Protein AF-A0A1F9BX35-F1 (afdb_monomer_lite)

Sequence (88 aa):
MTMYRCIKCEKTWESGDSDADATPSGSLCKPCLKECLIPLYRKRQAEEGNFDCYAKATDYCDQLRCKYRELCLTGPSSFIPLRQNGFI

Secondary structure (DSSP, 8-state):
--EEE-TTT--EEE--SS-S---SSTT--HHHHHHHHHHHHHHHHHHTT--S-TTT-SS----TT-TTHHHHHS-TT-----------

Foldseek 3Di:
DDKAAAPPPRDIDDDDPDDDQPPPDRHHDLVRVQVVCLVVLLVVCVVVVHHSCRVPADLDDPPPPRPCGVNNNPHSPDPDPPPPPDDD

Radius of gyration: 14.73 Å; chains: 1; bounding box: 32×29×41 Å

pLDDT: mean 75.25, std 17.7, range [30.59, 94.38]

Structure (mmCIF, N/CA/C/O backbone):
data_AF-A0A1F9BX35-F1
#
_entry.id   AF-A0A1F9BX35-F1
#
loop_
_atom_site.group_PDB
_atom_site.id
_atom_site.type_symbol
_atom_site.label_atom_id
_atom_site.label_alt_id
_atom_site.label_comp_id
_atom_site.label_asym_id
_atom_site.label_entity_id
_atom_site.label_seq_id
_atom_site.pdbx_PDB_ins_code
_atom_site.Cartn_x
_atom_site.Cartn_y
_atom_site.Cartn_z
_atom_site.occupancy
_atom_site.B_iso_or_equiv
_atom_site.auth_seq_id
_atom_site.auth_comp_id
_atom_site.auth_asym_id
_atom_site.auth_atom_id
_atom_site.pdbx_PDB_model_num
ATOM 1 N N . MET A 1 1 ? 15.674 7.230 -25.684 1.00 63.75 1 MET A N 1
ATOM 2 C CA . MET A 1 1 ? 14.859 6.331 -24.845 1.00 63.75 1 MET A CA 1
ATOM 3 C C . MET A 1 1 ? 15.407 6.381 -23.431 1.00 63.75 1 MET A C 1
ATOM 5 O O . MET A 1 1 ? 16.602 6.164 -23.267 1.00 63.75 1 MET A O 1
ATOM 9 N N . THR A 1 2 ? 14.587 6.743 -22.445 1.00 73.06 2 THR A N 1
ATOM 10 C CA . THR A 1 2 ? 15.023 6.819 -21.043 1.00 73.06 2 THR A CA 1
ATOM 11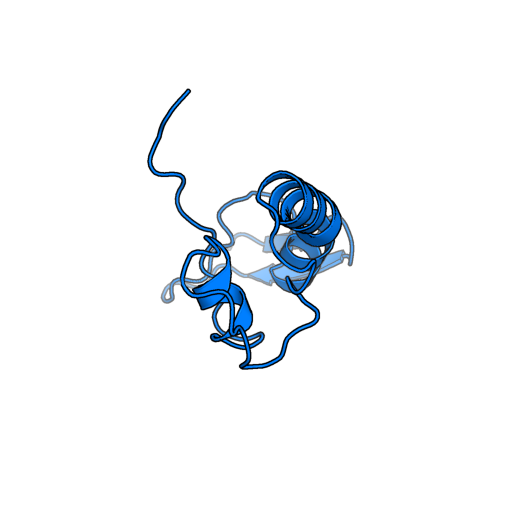 C C . THR A 1 2 ? 14.715 5.497 -20.358 1.00 73.06 2 THR A C 1
ATOM 13 O O . THR A 1 2 ? 13.582 5.017 -20.395 1.00 73.06 2 THR A O 1
ATOM 16 N N . MET A 1 3 ? 15.741 4.905 -19.753 1.00 77.81 3 MET A N 1
ATOM 17 C CA . MET A 1 3 ? 15.635 3.669 -18.992 1.00 77.81 3 MET A CA 1
ATOM 18 C C . MET A 1 3 ? 15.654 4.004 -17.506 1.00 77.81 3 MET A C 1
ATOM 20 O O . MET A 1 3 ? 16.529 4.725 -17.029 1.00 77.81 3 MET A O 1
ATOM 24 N N . TYR A 1 4 ? 14.690 3.469 -16.774 1.00 81.12 4 TYR A N 1
ATOM 25 C CA . TYR A 1 4 ? 14.588 3.620 -15.330 1.00 81.12 4 TYR A CA 1
ATOM 26 C C . TYR A 1 4 ? 14.977 2.313 -14.651 1.00 81.12 4 TYR A C 1
ATOM 28 O O . TYR A 1 4 ? 14.798 1.236 -15.220 1.00 81.12 4 TYR A O 1
ATOM 36 N N . ARG A 1 5 ? 15.495 2.403 -13.423 1.00 85.94 5 ARG A N 1
ATOM 37 C CA . ARG A 1 5 ? 15.859 1.251 -12.590 1.00 85.94 5 ARG A CA 1
ATOM 38 C C . ARG A 1 5 ? 15.326 1.446 -11.177 1.00 85.94 5 ARG A C 1
ATOM 40 O O . ARG A 1 5 ? 15.514 2.503 -10.580 1.00 85.94 5 ARG A O 1
ATOM 47 N N . CYS A 1 6 ? 14.691 0.414 -10.630 1.00 86.62 6 CYS A N 1
ATOM 48 C CA . CYS A 1 6 ? 14.297 0.387 -9.228 1.00 86.62 6 CYS A CA 1
ATOM 49 C C . CYS A 1 6 ? 15.538 0.237 -8.338 1.00 86.62 6 CYS A C 1
ATOM 51 O O . CYS A 1 6 ? 16.265 -0.741 -8.473 1.00 86.62 6 CYS A O 1
ATOM 53 N N . ILE A 1 7 ? 15.751 1.127 -7.372 1.00 90.56 7 ILE A N 1
ATOM 54 C CA . ILE A 1 7 ? 16.885 1.047 -6.435 1.00 90.56 7 ILE A CA 1
ATOM 55 C C . ILE A 1 7 ? 16.768 -0.110 -5.435 1.00 90.56 7 ILE A C 1
ATOM 57 O O . ILE A 1 7 ? 17.753 -0.466 -4.802 1.00 90.56 7 ILE A O 1
ATOM 61 N N . LYS A 1 8 ? 15.566 -0.679 -5.266 1.00 89.56 8 LYS A N 1
ATOM 62 C CA . LYS A 1 8 ? 15.312 -1.761 -4.303 1.00 89.56 8 LYS A CA 1
ATOM 63 C C . LYS A 1 8 ? 15.393 -3.150 -4.932 1.00 89.56 8 LYS A C 1
ATOM 65 O O . LYS A 1 8 ? 16.006 -4.034 -4.354 1.00 89.56 8 LYS A O 1
ATOM 70 N N . CYS A 1 9 ? 14.735 -3.358 -6.074 1.00 91.56 9 CYS A N 1
ATOM 71 C CA . CYS A 1 9 ? 14.654 -4.673 -6.728 1.00 91.56 9 CYS A CA 1
ATOM 72 C C . CYS A 1 9 ? 15.359 -4.736 -8.082 1.00 91.56 9 CYS A C 1
ATOM 74 O O . CYS A 1 9 ? 15.235 -5.733 -8.784 1.00 91.56 9 CYS A O 1
ATOM 76 N N . GLU A 1 10 ? 16.025 -3.653 -8.484 1.00 90.81 10 GLU A N 1
ATOM 77 C CA . GLU A 1 10 ? 16.809 -3.544 -9.718 1.00 90.81 10 GLU A CA 1
ATOM 78 C C . GLU A 1 10 ? 16.041 -3.728 -11.030 1.00 90.81 10 GLU A C 1
ATOM 80 O O . GLU A 1 10 ? 16.632 -3.587 -12.096 1.00 90.81 10 GLU A O 1
ATOM 85 N N . LYS A 1 11 ? 14.723 -3.961 -10.974 1.00 86.62 11 LYS A N 1
ATOM 86 C CA . LYS A 1 11 ? 13.852 -4.023 -12.149 1.00 86.62 11 LYS A CA 1
ATOM 87 C C . LYS A 1 11 ? 13.994 -2.753 -12.980 1.00 86.62 11 LYS A C 1
ATOM 89 O O . LYS A 1 11 ? 13.942 -1.649 -12.432 1.00 86.62 11 LYS A O 1
ATOM 94 N N . THR A 1 12 ? 14.108 -2.921 -14.289 1.00 86.12 12 THR A N 1
ATOM 95 C CA . THR A 1 12 ? 14.238 -1.831 -15.251 1.00 86.12 12 THR A CA 1
ATOM 96 C C . THR A 1 12 ? 12.994 -1.708 -16.127 1.00 86.12 12 THR A C 1
ATOM 98 O O . THR A 1 12 ? 12.246 -2.674 -16.292 1.00 86.12 12 THR A O 1
ATOM 101 N N . TRP A 1 13 ? 12.726 -0.504 -16.631 1.00 82.44 13 TRP A N 1
ATOM 102 C CA . TRP A 1 13 ? 11.640 -0.242 -17.579 1.00 82.44 13 TRP A CA 1
ATOM 103 C C . TRP A 1 13 ? 11.984 0.926 -18.502 1.00 82.44 13 TRP A C 1
ATOM 105 O O . TRP A 1 13 ? 12.749 1.823 -18.137 1.00 82.44 13 TRP A O 1
ATOM 115 N N . GLU A 1 14 ? 11.414 0.899 -19.700 1.00 77.19 14 GLU A N 1
ATOM 116 C CA . GLU A 1 14 ? 11.561 1.940 -20.715 1.00 77.19 14 GLU A CA 1
ATOM 117 C C . GLU A 1 14 ? 10.355 2.882 -20.651 1.00 77.19 14 GLU A C 1
ATOM 119 O O . GLU A 1 14 ? 9.224 2.430 -20.474 1.00 77.19 14 GLU A O 1
ATOM 124 N N . SER A 1 15 ? 10.570 4.193 -20.791 1.00 66.31 15 SER A N 1
ATOM 125 C CA . SER A 1 15 ? 9.467 5.116 -21.087 1.00 66.31 15 SER A CA 1
ATOM 126 C C . SER A 1 15 ? 9.230 5.135 -22.599 1.00 66.31 15 SER A C 1
ATOM 128 O O . SER A 1 15 ? 9.922 5.860 -23.320 1.00 66.31 15 SER A O 1
ATOM 130 N N . GLY A 1 16 ? 8.305 4.304 -23.074 1.00 55.09 16 GLY A N 1
ATOM 131 C CA . GLY A 1 16 ? 7.724 4.425 -24.412 1.00 55.09 16 GLY A CA 1
ATOM 132 C C . GLY A 1 16 ? 6.529 5.376 -24.376 1.00 55.09 16 GLY A C 1
ATOM 133 O O . GLY A 1 16 ? 5.793 5.388 -23.393 1.00 55.09 16 GLY A O 1
ATOM 134 N N . ASP A 1 17 ? 6.377 6.203 -25.410 1.00 50.78 17 ASP A N 1
ATOM 135 C CA . ASP A 1 17 ? 5.251 7.124 -25.562 1.00 50.78 17 ASP A CA 1
ATOM 136 C C . ASP A 1 17 ? 3.909 6.379 -25.484 1.00 50.78 17 ASP A C 1
ATOM 138 O O . ASP A 1 17 ? 3.749 5.307 -26.066 1.00 50.78 17 ASP A O 1
ATOM 142 N N . SER A 1 18 ? 2.946 7.004 -24.803 1.00 53.94 18 SER A N 1
ATOM 143 C CA . SER A 1 18 ? 1.640 6.498 -24.348 1.00 53.94 18 SER A CA 1
ATOM 144 C C . SER A 1 18 ? 1.651 5.709 -23.026 1.00 53.94 18 SER A C 1
ATOM 146 O O . SER A 1 18 ? 2.346 4.720 -22.840 1.00 53.94 18 SER A O 1
ATOM 148 N N . ASP A 1 19 ? 0.814 6.197 -22.112 1.00 43.22 19 ASP A N 1
ATOM 149 C CA . ASP A 1 19 ? 0.308 5.529 -20.912 1.00 43.22 19 ASP A CA 1
ATOM 150 C C . ASP A 1 19 ? 1.107 5.667 -19.602 1.00 43.22 19 ASP A C 1
ATOM 152 O O . ASP A 1 19 ? 1.816 4.791 -19.115 1.00 43.22 19 ASP A O 1
ATOM 156 N N . ALA A 1 20 ? 0.860 6.827 -18.981 1.00 47.84 20 ALA A N 1
ATOM 157 C CA . ALA A 1 20 ? 0.102 6.954 -17.722 1.00 47.84 20 ALA A CA 1
ATOM 158 C C . ALA A 1 20 ? 0.672 6.361 -16.421 1.00 47.84 20 ALA A C 1
ATOM 160 O O . ALA A 1 20 ? 0.102 6.610 -15.361 1.00 47.84 20 ALA A O 1
ATOM 161 N N . ASP A 1 21 ? 1.796 5.650 -16.467 1.00 52.06 21 ASP A N 1
ATOM 162 C CA . ASP A 1 21 ? 2.301 4.884 -15.324 1.00 52.06 21 ASP A CA 1
ATOM 163 C C . ASP A 1 21 ? 3.767 5.156 -14.979 1.00 52.06 21 ASP A C 1
ATOM 165 O O . ASP A 1 21 ? 4.436 4.365 -14.305 1.00 52.06 21 ASP A O 1
ATOM 169 N N . ALA A 1 22 ? 4.257 6.335 -15.371 1.00 51.53 22 ALA A N 1
ATOM 170 C CA . ALA A 1 22 ? 5.457 6.914 -14.791 1.00 51.53 22 ALA A CA 1
ATOM 171 C C . ALA A 1 22 ? 5.246 7.044 -13.275 1.00 51.53 22 ALA A C 1
ATOM 173 O O . ALA A 1 22 ? 4.569 7.953 -12.798 1.00 51.53 22 ALA A O 1
ATOM 174 N N . THR A 1 23 ? 5.804 6.116 -12.496 1.00 51.81 23 THR A N 1
ATOM 175 C CA . THR A 1 23 ? 5.840 6.233 -11.037 1.00 51.81 23 THR A CA 1
ATOM 176 C C . THR A 1 23 ? 6.409 7.610 -10.673 1.00 51.81 23 THR A C 1
ATOM 178 O O . THR A 1 23 ? 7.571 7.863 -10.998 1.00 51.81 23 THR A O 1
ATOM 181 N N . PRO A 1 24 ? 5.651 8.497 -9.996 1.00 50.53 24 PRO A N 1
ATOM 182 C CA . PRO A 1 24 ? 6.030 9.906 -9.834 1.00 50.53 24 PRO A CA 1
ATOM 183 C C . PRO A 1 24 ? 7.244 10.166 -8.929 1.00 50.53 24 PRO A C 1
ATOM 185 O O . PRO A 1 24 ? 7.621 11.314 -8.728 1.00 50.53 24 PRO A O 1
ATOM 188 N N . SER A 1 25 ? 7.857 9.131 -8.348 1.00 54.12 25 SER A N 1
ATOM 189 C CA . SER A 1 25 ? 8.903 9.265 -7.329 1.00 54.12 25 SER A CA 1
ATOM 190 C C . SER A 1 25 ? 10.175 8.487 -7.690 1.00 54.12 25 SER A C 1
ATOM 192 O O . SER A 1 25 ? 10.585 7.578 -6.972 1.00 54.12 25 SER A O 1
ATOM 194 N N . GLY A 1 26 ? 10.765 8.808 -8.843 1.00 62.62 26 GLY A N 1
ATOM 195 C CA . GLY A 1 26 ? 12.217 8.874 -9.092 1.00 62.62 26 GLY A CA 1
ATOM 196 C C . GLY A 1 26 ? 13.140 7.655 -8.923 1.00 62.62 26 GLY A C 1
ATOM 197 O O . GLY A 1 26 ? 14.271 7.736 -9.388 1.00 62.62 26 GLY A O 1
ATOM 198 N N . SER A 1 27 ? 12.762 6.549 -8.276 1.00 74.88 27 SER A N 1
ATOM 199 C CA . SER A 1 27 ? 13.704 5.440 -8.003 1.00 74.88 27 SER A CA 1
ATOM 200 C C . SER A 1 27 ? 13.076 4.097 -7.615 1.00 74.88 27 SER A C 1
ATOM 202 O O . SER A 1 27 ? 13.798 3.112 -7.521 1.00 74.88 27 SER A O 1
ATOM 204 N N . LEU A 1 28 ? 11.768 3.997 -7.361 1.00 83.56 28 LEU A N 1
ATOM 205 C CA . LEU A 1 28 ? 11.127 2.735 -6.959 1.00 83.56 28 LEU A CA 1
ATOM 206 C C . LEU A 1 28 ? 10.044 2.329 -7.955 1.00 83.56 28 LEU A C 1
ATOM 208 O O . LEU A 1 28 ? 9.215 3.148 -8.341 1.00 83.56 28 LEU A O 1
ATOM 212 N N . CYS A 1 29 ? 10.003 1.044 -8.312 1.00 83.06 29 CYS A N 1
ATOM 213 C CA . CYS A 1 29 ? 8.850 0.484 -9.011 1.00 83.06 29 CYS A CA 1
ATOM 214 C C . CYS A 1 29 ? 7.625 0.434 -8.075 1.00 83.06 29 CYS A C 1
ATOM 216 O O . CYS A 1 29 ? 7.772 0.430 -6.849 1.00 83.06 29 CYS A O 1
ATOM 218 N N . LYS A 1 30 ? 6.410 0.349 -8.638 1.00 79.19 30 LYS A N 1
ATOM 219 C CA . LYS A 1 30 ? 5.152 0.360 -7.864 1.00 79.19 30 LYS A CA 1
ATOM 220 C C . LYS A 1 30 ? 5.114 -0.643 -6.696 1.00 79.19 30 LYS A C 1
ATOM 222 O O . LYS A 1 30 ? 4.765 -0.214 -5.596 1.00 79.19 30 LYS A O 1
ATOM 227 N N . PRO A 1 31 ? 5.498 -1.929 -6.860 1.00 82.69 31 PRO A N 1
ATOM 228 C CA . PRO A 1 31 ? 5.517 -2.872 -5.740 1.00 82.69 31 PRO A CA 1
A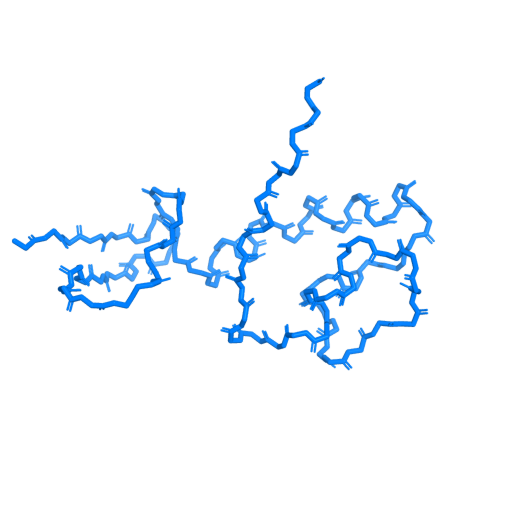TOM 229 C C . PRO A 1 31 ? 6.460 -2.433 -4.616 1.00 82.69 31 PRO A C 1
ATOM 231 O O . PRO A 1 31 ? 6.068 -2.405 -3.452 1.00 82.69 31 PRO A O 1
ATOM 234 N N . CYS A 1 32 ? 7.679 -2.011 -4.961 1.00 86.38 32 CYS A N 1
ATOM 235 C CA . CYS A 1 32 ? 8.659 -1.575 -3.971 1.00 86.38 32 CYS A CA 1
ATOM 236 C C . CYS A 1 32 ? 8.241 -0.280 -3.268 1.00 86.38 32 CYS A C 1
ATOM 238 O O . CYS A 1 32 ? 8.447 -0.156 -2.063 1.00 86.38 32 CYS A O 1
ATOM 240 N N . LEU A 1 33 ? 7.613 0.658 -3.984 1.00 85.19 33 LEU A N 1
ATOM 241 C CA . LEU A 1 33 ? 7.022 1.852 -3.383 1.00 85.19 33 LEU A CA 1
ATOM 242 C C . LEU A 1 33 ? 5.899 1.478 -2.405 1.00 85.19 33 LEU A C 1
ATOM 244 O O . LEU A 1 33 ? 5.902 1.951 -1.269 1.00 85.19 33 LEU A O 1
ATOM 248 N N . LYS A 1 34 ? 4.977 0.591 -2.810 1.00 83.88 34 LYS A N 1
ATOM 249 C CA . LYS A 1 34 ? 3.888 0.097 -1.953 1.00 83.88 34 LYS A CA 1
ATOM 250 C C . LYS A 1 34 ? 4.436 -0.503 -0.662 1.00 83.88 34 LYS A C 1
ATOM 252 O O . LYS A 1 34 ? 3.954 -0.134 0.406 1.00 83.88 34 LYS A O 1
ATOM 257 N N . GLU A 1 35 ? 5.455 -1.358 -0.758 1.00 87.38 35 GLU A N 1
ATOM 258 C CA . GLU 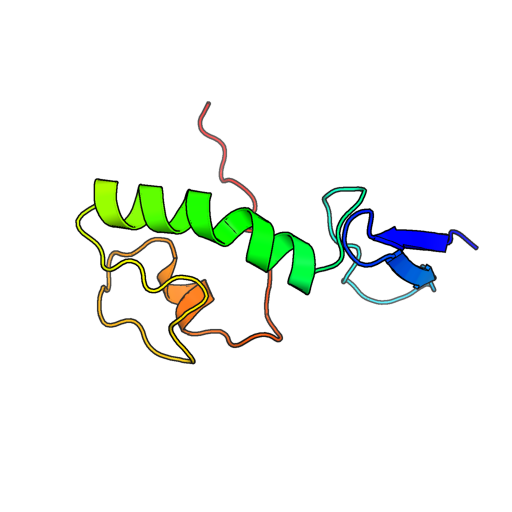A 1 35 ? 6.138 -1.966 0.390 1.00 87.38 35 GLU A CA 1
ATOM 259 C C . GLU A 1 35 ? 6.789 -0.931 1.313 1.00 87.38 35 GLU A C 1
ATOM 261 O O . GLU A 1 35 ? 6.611 -0.995 2.528 1.00 87.38 35 GLU A O 1
ATOM 266 N N . CYS A 1 36 ? 7.512 0.046 0.760 1.00 88.75 36 CYS A N 1
ATOM 267 C CA . CYS A 1 36 ? 8.148 1.105 1.547 1.00 88.75 36 CYS A CA 1
ATOM 268 C C . CYS A 1 36 ? 7.127 1.982 2.293 1.00 88.75 36 CYS A C 1
ATOM 270 O O . CYS A 1 36 ? 7.427 2.489 3.373 1.00 88.75 36 CYS A O 1
ATOM 272 N N . LEU A 1 37 ? 5.913 2.134 1.758 1.00 88.38 37 LEU A N 1
ATOM 273 C CA . LEU A 1 37 ? 4.836 2.899 2.393 1.00 88.38 37 LEU A CA 1
ATOM 274 C C . LEU A 1 37 ? 4.101 2.128 3.503 1.00 88.38 37 LEU A C 1
ATOM 276 O O . LEU A 1 37 ? 3.409 2.756 4.303 1.00 88.38 37 LEU A O 1
ATOM 280 N N . ILE A 1 38 ? 4.265 0.799 3.600 1.00 90.38 38 ILE A N 1
ATOM 281 C CA . ILE A 1 38 ? 3.593 -0.038 4.611 1.00 90.38 38 ILE A CA 1
ATOM 282 C C . ILE A 1 38 ? 3.788 0.476 6.040 1.00 90.38 38 ILE A C 1
ATOM 284 O O . ILE A 1 38 ? 2.781 0.757 6.694 1.00 90.38 38 ILE A O 1
ATOM 288 N N . PRO A 1 39 ? 5.025 0.614 6.556 1.00 92.94 39 PRO A N 1
ATOM 289 C CA . PRO A 1 39 ? 5.225 1.037 7.940 1.00 92.94 39 PRO A CA 1
ATOM 290 C C . PRO A 1 39 ? 4.672 2.443 8.197 1.00 92.94 39 PRO A C 1
ATOM 292 O O . PRO A 1 39 ? 4.085 2.691 9.248 1.00 92.94 39 PRO A O 1
ATOM 295 N N . LEU A 1 40 ? 4.796 3.350 7.222 1.00 91.62 40 LEU A N 1
ATOM 296 C CA . LEU A 1 40 ? 4.317 4.725 7.336 1.00 91.62 40 LEU A CA 1
ATOM 297 C C . LEU A 1 40 ? 2.793 4.785 7.459 1.00 91.62 40 LEU A C 1
ATOM 299 O O . LEU A 1 40 ? 2.265 5.478 8.327 1.00 91.62 40 LEU A O 1
ATOM 303 N N . TYR A 1 41 ? 2.078 4.082 6.585 1.00 90.50 41 TYR A N 1
ATOM 304 C CA . TYR A 1 41 ? 0.621 4.147 6.558 1.00 90.50 41 TYR A CA 1
ATOM 305 C C . TYR A 1 41 ? -0.013 3.338 7.678 1.00 90.50 41 TYR A C 1
ATOM 307 O O . TYR A 1 41 ? -0.968 3.818 8.278 1.00 90.50 41 TYR A O 1
ATOM 315 N N . ARG A 1 42 ? 0.562 2.190 8.050 1.00 91.50 42 ARG A N 1
ATOM 316 C CA . ARG A 1 42 ? 0.096 1.430 9.217 1.00 91.50 42 ARG A CA 1
ATOM 317 C C . ARG A 1 42 ? 0.275 2.191 10.522 1.00 91.50 42 ARG A C 1
ATOM 319 O O . ARG A 1 42 ? -0.630 2.174 11.349 1.00 91.50 42 ARG A O 1
ATOM 326 N N . LYS A 1 43 ? 1.390 2.913 10.682 1.00 93.56 43 LYS A N 1
ATOM 327 C CA . LYS A 1 43 ? 1.582 3.808 11.830 1.00 93.56 43 LYS A CA 1
ATOM 328 C C . LYS A 1 43 ? 0.469 4.857 11.899 1.00 93.56 43 LYS A C 1
ATOM 330 O O . LYS A 1 43 ? -0.164 4.993 12.938 1.00 93.56 43 LYS A O 1
ATOM 335 N N . ARG A 1 44 ? 0.167 5.523 10.779 1.00 93.25 44 ARG A N 1
ATOM 336 C CA . ARG A 1 44 ? -0.924 6.510 10.726 1.00 93.25 44 ARG A CA 1
ATOM 337 C C . ARG A 1 44 ? -2.305 5.893 10.953 1.00 93.25 44 ARG A C 1
ATOM 339 O O . ARG A 1 44 ? -3.131 6.523 11.593 1.00 93.25 44 ARG A O 1
ATOM 346 N N . GLN A 1 45 ? -2.566 4.683 10.451 1.00 91.69 45 GLN A N 1
ATOM 347 C CA . GLN A 1 45 ? -3.817 3.969 10.731 1.00 91.69 45 GLN A CA 1
ATOM 348 C C . GLN A 1 45 ? -4.002 3.780 12.238 1.00 91.69 45 GLN A C 1
ATOM 350 O O . GLN A 1 45 ? -5.054 4.141 12.755 1.00 91.69 45 GLN A O 1
ATOM 355 N N . ALA A 1 46 ? -2.965 3.307 12.935 1.00 92.75 46 ALA A N 1
ATOM 356 C CA . ALA A 1 46 ? -3.000 3.132 14.383 1.00 92.75 46 ALA A CA 1
ATOM 357 C C . ALA A 1 46 ? -3.199 4.463 15.134 1.00 92.75 46 ALA A C 1
ATOM 359 O O . ALA A 1 46 ? -4.014 4.524 16.050 1.00 92.75 46 ALA A O 1
ATOM 360 N N . GLU A 1 47 ? -2.514 5.537 14.721 1.00 94.38 47 GLU A N 1
ATOM 361 C CA . GLU A 1 47 ? -2.683 6.889 15.289 1.00 94.38 47 GLU A CA 1
ATOM 362 C C . GLU A 1 47 ? -4.112 7.437 15.110 1.00 94.38 47 GLU A C 1
ATOM 364 O O . GLU A 1 47 ? -4.594 8.199 15.942 1.00 94.38 47 GLU A O 1
ATOM 369 N N . GLU A 1 48 ? -4.809 7.020 14.051 1.00 92.94 48 GLU A N 1
ATOM 370 C CA . GLU A 1 48 ? -6.197 7.399 13.755 1.00 92.94 48 GLU A CA 1
ATOM 371 C C . GLU A 1 48 ? -7.240 6.438 14.355 1.00 92.94 48 GLU A C 1
ATOM 373 O O . GLU A 1 48 ? -8.433 6.599 14.100 1.00 92.94 48 GLU A O 1
ATOM 378 N N . GLY A 1 49 ? -6.817 5.422 15.116 1.00 92.56 49 GLY A N 1
ATOM 379 C CA . GLY A 1 49 ? -7.709 4.398 15.673 1.00 92.56 49 GLY A CA 1
ATOM 380 C C . GLY A 1 49 ? -8.249 3.394 14.645 1.00 92.56 49 GLY A C 1
ATOM 381 O O . GLY A 1 49 ? -9.203 2.676 14.932 1.00 92.56 49 GLY A O 1
ATOM 382 N N . ASN A 1 50 ? -7.653 3.330 13.452 1.00 91.69 50 ASN A N 1
ATOM 383 C CA . ASN A 1 50 ? -7.980 2.365 12.403 1.00 91.69 50 ASN A CA 1
ATOM 384 C C . ASN A 1 50 ? -7.133 1.084 12.528 1.00 91.69 50 ASN A C 1
ATOM 386 O O . ASN A 1 50 ? -6.010 1.099 13.035 1.00 91.69 50 ASN A O 1
ATOM 390 N N . PHE A 1 51 ? -7.623 -0.020 11.957 1.00 90.06 51 PHE A N 1
ATOM 391 C CA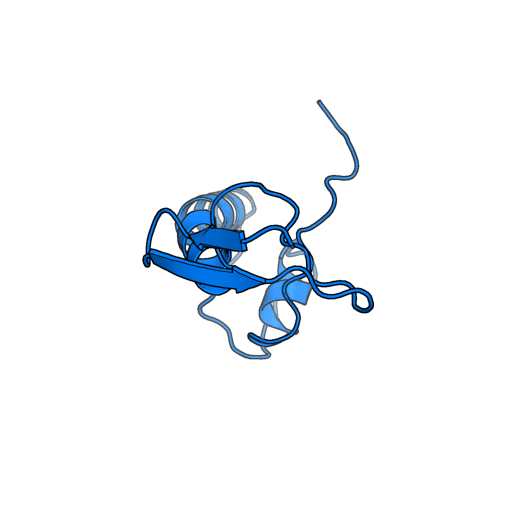 . PHE A 1 51 ? -6.821 -1.232 11.762 1.00 90.06 51 PHE A CA 1
ATOM 392 C C . PHE A 1 51 ? -5.647 -0.996 10.804 1.00 90.06 51 PHE A C 1
ATOM 394 O O . PHE A 1 51 ? -5.757 -0.238 9.839 1.00 90.06 51 PHE A O 1
ATOM 401 N N . ASP A 1 52 ? -4.546 -1.722 11.004 1.00 88.88 52 ASP A N 1
ATOM 402 C CA . ASP A 1 52 ? -3.314 -1.640 10.208 1.00 88.88 52 ASP A CA 1
ATOM 403 C C . ASP A 1 52 ? -3.413 -2.363 8.841 1.00 88.88 52 ASP A C 1
ATOM 405 O O . ASP A 1 52 ? -2.485 -3.025 8.364 1.00 88.88 52 ASP A O 1
ATOM 409 N N . CYS A 1 53 ? -4.573 -2.257 8.191 1.00 87.56 53 CYS A N 1
ATOM 410 C CA . CYS A 1 53 ? -4.966 -3.085 7.055 1.00 87.56 53 CYS A CA 1
ATOM 411 C C . CYS A 1 53 ? -4.310 -2.701 5.719 1.00 87.56 53 CYS A C 1
ATOM 413 O O . CYS A 1 53 ? -4.434 -3.452 4.746 1.00 87.56 53 CYS A O 1
ATOM 415 N N . TYR A 1 54 ? -3.566 -1.590 5.648 1.00 86.81 54 TYR A N 1
ATOM 416 C CA . TYR A 1 54 ? -2.879 -1.193 4.420 1.00 86.81 54 TYR A CA 1
ATOM 417 C C . TYR A 1 54 ? -1.904 -2.288 3.942 1.00 86.81 54 TYR A C 1
ATOM 419 O O . TYR A 1 54 ? -1.104 -2.827 4.719 1.00 86.81 54 TYR A O 1
ATOM 427 N N . ALA A 1 55 ? -1.994 -2.633 2.650 1.00 81.06 55 ALA A N 1
ATOM 428 C CA . ALA A 1 55 ? -1.245 -3.708 1.982 1.00 81.06 55 ALA A CA 1
ATOM 429 C C . ALA A 1 55 ? -1.401 -5.122 2.593 1.00 81.06 55 ALA A C 1
ATOM 431 O O . ALA A 1 55 ? -0.615 -6.009 2.272 1.00 81.06 55 ALA A O 1
ATOM 432 N N . LYS A 1 56 ? -2.384 -5.325 3.478 1.00 83.31 56 LYS A N 1
ATOM 433 C CA . LYS A 1 56 ? -2.804 -6.629 4.028 1.00 83.31 56 LYS A CA 1
ATOM 434 C C . LYS A 1 56 ? -4.177 -7.006 3.488 1.00 83.31 56 LYS A C 1
ATOM 436 O O . LYS A 1 56 ? -4.385 -8.132 3.051 1.00 83.31 56 LYS A O 1
ATOM 441 N N . ALA A 1 57 ? -5.104 -6.055 3.541 1.00 78.38 57 ALA A N 1
ATOM 442 C CA . ALA A 1 57 ? -6.431 -6.249 3.005 1.00 78.38 57 ALA A CA 1
ATOM 443 C C . ALA A 1 57 ? -6.387 -6.384 1.482 1.00 78.38 57 ALA A C 1
ATOM 445 O O . ALA A 1 57 ? -5.664 -5.653 0.801 1.00 78.38 57 ALA A O 1
ATOM 446 N N . THR A 1 58 ? -7.180 -7.325 0.984 1.00 77.69 58 THR A N 1
ATOM 447 C CA . THR A 1 58 ? -7.477 -7.487 -0.436 1.00 77.69 58 THR A CA 1
ATOM 448 C C . THR A 1 58 ? -8.971 -7.268 -0.578 1.00 77.69 58 THR A C 1
ATOM 450 O O . THR A 1 58 ? -9.752 -8.039 -0.027 1.00 77.69 58 THR A O 1
ATOM 453 N N . ASP A 1 59 ? -9.343 -6.166 -1.221 1.00 81.56 59 ASP A N 1
ATOM 454 C CA . ASP A 1 59 ? -10.723 -5.779 -1.512 1.00 81.56 59 ASP A CA 1
ATOM 455 C C . ASP A 1 59 ? -11.632 -5.649 -0.270 1.00 81.56 59 ASP A C 1
ATOM 457 O O . ASP A 1 59 ? -12.849 -5.814 -0.344 1.00 81.56 59 ASP A O 1
ATOM 461 N N . TYR A 1 60 ? -11.052 -5.309 0.891 1.00 83.12 60 TYR A N 1
ATOM 462 C CA . TYR A 1 60 ? -11.795 -5.185 2.151 1.00 83.12 60 TYR A CA 1
ATOM 463 C C . TYR A 1 60 ? -11.323 -4.022 3.034 1.00 83.12 60 TYR A C 1
ATOM 465 O O . TYR A 1 60 ? -10.148 -3.894 3.368 1.00 83.12 60 TYR A O 1
ATOM 473 N N . CYS A 1 61 ? -12.256 -3.182 3.484 1.00 88.50 61 CYS A N 1
ATOM 474 C CA . CYS A 1 61 ? -12.041 -2.234 4.577 1.00 88.50 61 CYS A CA 1
ATOM 475 C C . CYS A 1 61 ? -13.398 -1.765 5.123 1.00 88.50 61 CYS A C 1
ATOM 477 O O . CYS A 1 61 ? -14.148 -1.054 4.444 1.00 88.50 61 CYS A O 1
ATOM 479 N N . ASP A 1 62 ? -13.700 -2.163 6.357 1.00 88.00 62 ASP A N 1
ATOM 480 C CA . ASP A 1 62 ? -14.922 -1.799 7.089 1.00 88.00 62 ASP A CA 1
ATOM 481 C C . ASP A 1 62 ? -14.831 -0.439 7.801 1.00 88.00 62 ASP A C 1
ATOM 483 O O . ASP A 1 62 ? -15.845 0.137 8.194 1.00 88.00 62 ASP A O 1
ATOM 487 N N . GLN A 1 63 ? -13.629 0.129 7.903 1.00 90.25 63 GLN A N 1
ATOM 488 C CA . GLN A 1 63 ? -13.397 1.448 8.481 1.00 90.25 63 GLN A CA 1
ATOM 489 C C . GLN A 1 63 ? -13.778 2.545 7.476 1.00 90.25 63 GLN A C 1
ATOM 491 O O . GLN A 1 63 ? -12.935 3.057 6.740 1.00 90.25 63 GLN A O 1
ATOM 496 N N . LEU A 1 64 ? -15.061 2.929 7.445 1.00 88.12 64 LEU A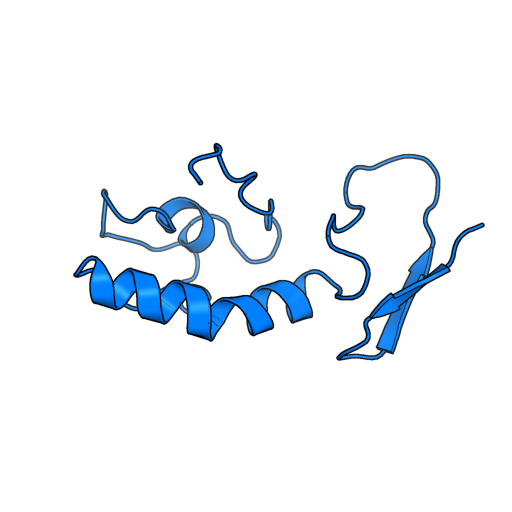 N 1
ATOM 497 C CA . LEU A 1 64 ? -15.615 3.913 6.495 1.00 88.12 64 LEU A CA 1
ATOM 498 C C . LEU A 1 64 ? -14.880 5.266 6.486 1.00 88.12 64 LEU A C 1
ATOM 500 O O . LEU A 1 64 ? -14.886 5.953 5.469 1.00 88.12 64 LEU A O 1
ATOM 504 N N . ARG A 1 65 ? -14.245 5.643 7.603 1.00 88.25 65 ARG A N 1
ATOM 505 C CA . ARG A 1 65 ? -13.475 6.891 7.752 1.00 88.25 65 ARG A CA 1
ATOM 506 C C . ARG A 1 65 ? -11.966 6.719 7.549 1.00 88.25 65 ARG A C 1
ATOM 508 O O . ARG A 1 65 ? -11.222 7.682 7.707 1.00 88.25 65 ARG A O 1
ATOM 515 N N . CYS A 1 66 ? -11.490 5.522 7.211 1.00 89.00 66 CYS A N 1
ATOM 516 C CA . CYS A 1 66 ? -10.071 5.303 6.973 1.00 89.00 66 CYS A CA 1
ATOM 517 C C . CYS A 1 66 ? -9.648 5.976 5.663 1.00 89.00 66 CYS A C 1
ATOM 519 O O . CYS A 1 66 ? -10.116 5.614 4.585 1.00 89.00 66 CYS A O 1
ATOM 521 N N . LYS A 1 67 ? -8.686 6.901 5.732 1.00 88.25 67 LYS A N 1
ATOM 522 C CA . LYS A 1 67 ? -8.137 7.591 4.549 1.00 88.25 67 LYS A CA 1
ATOM 523 C C . LYS A 1 67 ? -7.471 6.666 3.525 1.00 88.25 67 LYS A C 1
ATOM 525 O O . LYS A 1 67 ? -7.235 7.061 2.392 1.00 88.25 67 LYS A O 1
ATOM 530 N N . TYR A 1 68 ? -7.149 5.439 3.931 1.00 86.06 68 TYR A N 1
ATOM 531 C CA . TYR A 1 68 ? -6.538 4.416 3.084 1.00 86.06 68 TYR A CA 1
ATOM 532 C C . TYR A 1 68 ? -7.549 3.416 2.526 1.00 86.06 68 TYR A C 1
ATOM 534 O O . TYR A 1 68 ? -7.149 2.484 1.834 1.00 86.06 68 TYR A O 1
ATOM 542 N N . ARG A 1 69 ? -8.844 3.587 2.826 1.00 87.88 69 ARG A N 1
ATOM 543 C CA . ARG A 1 69 ? -9.910 2.651 2.459 1.00 87.88 69 ARG A CA 1
ATOM 544 C C . ARG A 1 69 ? -9.880 2.297 0.975 1.00 87.88 69 ARG A C 1
ATOM 546 O O . ARG A 1 69 ? -9.912 1.121 0.640 1.00 87.88 69 ARG A O 1
ATOM 553 N N . GLU A 1 70 ? -9.756 3.287 0.097 1.00 86.00 70 GLU A N 1
ATOM 554 C CA . GLU A 1 70 ? -9.684 3.055 -1.351 1.00 86.00 70 GLU A CA 1
ATOM 555 C C . GLU A 1 70 ? -8.481 2.192 -1.744 1.00 86.00 70 GLU A C 1
ATOM 557 O O . GLU A 1 70 ? -8.624 1.295 -2.563 1.00 86.00 70 GLU A O 1
ATOM 562 N N . LEU A 1 71 ? -7.319 2.370 -1.110 1.00 81.25 71 LEU A N 1
ATOM 563 C CA . LEU A 1 71 ? -6.128 1.548 -1.368 1.00 81.25 71 LEU A CA 1
ATOM 564 C C . LEU A 1 71 ? -6.270 0.104 -0.860 1.00 81.25 71 LEU A C 1
ATOM 566 O O . LEU A 1 71 ? -5.559 -0.781 -1.328 1.00 81.25 71 LEU A O 1
ATOM 570 N N . CYS A 1 72 ? -7.141 -0.132 0.122 1.00 82.00 72 CYS A N 1
ATOM 571 C CA . CYS A 1 72 ? -7.474 -1.474 0.600 1.00 82.00 72 CYS A CA 1
ATOM 572 C C . CYS A 1 72 ? -8.534 -2.161 -0.276 1.00 82.00 72 CYS A C 1
ATOM 574 O O . CYS A 1 72 ? -8.601 -3.386 -0.290 1.00 82.00 72 CYS A O 1
ATOM 576 N N . LEU A 1 73 ? -9.369 -1.378 -0.967 1.00 83.19 73 LEU A N 1
ATOM 577 C CA . LEU A 1 73 ? -10.461 -1.858 -1.824 1.00 83.19 73 LEU A CA 1
ATOM 578 C C . LEU A 1 73 ? -10.093 -1.968 -3.297 1.00 83.19 73 LEU A C 1
ATOM 580 O O . LEU A 1 73 ? -10.784 -2.626 -4.061 1.00 83.19 73 LEU A O 1
ATOM 584 N N . THR A 1 74 ? -9.056 -1.252 -3.702 1.00 73.75 74 THR A N 1
ATOM 585 C CA . THR A 1 74 ? -8.528 -1.292 -5.051 1.00 73.75 74 THR A CA 1
ATOM 586 C C . THR A 1 74 ? -7.268 -2.152 -4.969 1.00 73.75 74 THR A C 1
ATOM 588 O O . THR A 1 74 ? -6.293 -1.793 -4.308 1.00 73.75 74 THR A O 1
ATOM 591 N N . GLY A 1 75 ? -7.342 -3.363 -5.526 1.00 61.09 75 GLY A N 1
ATOM 592 C CA . GLY A 1 75 ? -6.286 -4.372 -5.470 1.00 61.09 75 GLY A CA 1
ATOM 593 C C . GLY A 1 75 ? -4.908 -3.912 -5.996 1.00 61.09 75 GLY A C 1
ATOM 594 O O . GLY A 1 75 ? -4.646 -2.739 -6.259 1.00 61.09 75 GLY A O 1
ATOM 595 N N . PRO A 1 76 ? -3.939 -4.826 -6.159 1.00 54.44 76 PRO A N 1
ATOM 596 C CA . PRO A 1 76 ? -2.553 -4.474 -6.498 1.00 54.44 76 PRO A CA 1
ATOM 597 C C . PRO A 1 76 ? -2.361 -3.704 -7.825 1.00 54.44 76 PRO A C 1
ATOM 599 O O . PRO A 1 76 ? -1.279 -3.157 -8.036 1.00 54.44 76 PRO A O 1
ATOM 602 N N . SER A 1 77 ? -3.371 -3.632 -8.696 1.00 54.03 77 SER A N 1
ATOM 603 C CA . SER A 1 77 ? -3.323 -2.983 -10.015 1.00 54.03 77 SER A CA 1
ATOM 604 C C . SER A 1 77 ? -3.523 -1.461 -10.009 1.00 54.03 77 SER A C 1
ATOM 606 O O . SER A 1 77 ? -3.216 -0.806 -10.999 1.00 54.03 77 SER A O 1
ATOM 608 N N . SER A 1 78 ? -4.008 -0.872 -8.919 1.00 53.59 78 SER A N 1
ATOM 609 C CA . SER A 1 78 ? -4.595 0.483 -8.902 1.00 53.59 78 SER A CA 1
ATOM 610 C C . SER A 1 78 ? -3.843 1.473 -8.015 1.00 53.59 78 SER A C 1
ATOM 612 O O . SER A 1 78 ? -4.427 2.412 -7.482 1.00 53.59 78 SER A O 1
ATOM 614 N N . PHE A 1 79 ? -2.532 1.281 -7.838 1.00 53.22 79 PHE A N 1
ATOM 615 C CA . PHE A 1 79 ? -1.712 2.176 -7.021 1.00 53.22 79 PHE A CA 1
ATOM 616 C C . PHE A 1 79 ? -1.585 3.566 -7.670 1.00 53.22 79 PHE A C 1
ATOM 618 O O . PHE A 1 79 ? -0.617 3.849 -8.376 1.00 53.22 79 PHE A O 1
ATOM 625 N N . ILE A 1 80 ? -2.569 4.429 -7.422 1.00 53.47 80 ILE A N 1
ATOM 626 C CA . ILE A 1 80 ? -2.488 5.866 -7.652 1.00 53.47 80 ILE A CA 1
ATOM 627 C C . ILE A 1 80 ? -1.802 6.430 -6.406 1.00 53.47 80 ILE A C 1
ATOM 629 O O . ILE A 1 80 ? -2.359 6.318 -5.309 1.00 53.47 80 ILE A O 1
ATOM 633 N N . PRO A 1 81 ? -0.584 6.991 -6.505 1.00 48.88 81 PRO A N 1
ATOM 634 C CA . PRO A 1 81 ? -0.009 7.705 -5.3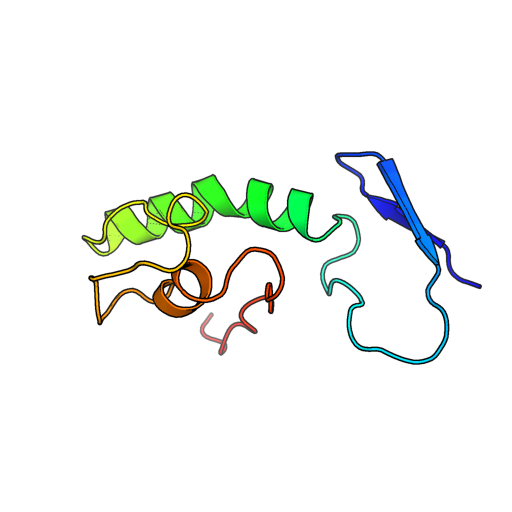79 1.00 48.88 81 PRO A CA 1
ATOM 635 C C . PRO A 1 81 ? -0.988 8.818 -5.027 1.00 48.88 81 PRO A C 1
ATOM 637 O O . PRO A 1 81 ? -1.265 9.674 -5.865 1.00 48.88 81 PRO A O 1
ATOM 640 N N . LEU A 1 82 ? -1.550 8.761 -3.815 1.00 45.50 82 LEU A N 1
ATOM 641 C CA . LEU A 1 82 ? -2.422 9.803 -3.289 1.00 45.50 82 LEU A CA 1
ATOM 642 C C . LEU A 1 82 ? -1.681 11.130 -3.459 1.00 45.50 82 LEU A C 1
ATOM 644 O O . LEU A 1 82 ? -0.720 11.412 -2.737 1.00 45.50 82 LEU A O 1
ATOM 648 N N . ARG A 1 83 ? -2.090 11.909 -4.466 1.00 43.12 83 ARG A N 1
ATOM 649 C CA . ARG A 1 83 ? -1.633 13.277 -4.668 1.00 43.12 83 ARG A CA 1
ATOM 650 C C . ARG A 1 83 ? -2.036 13.984 -3.384 1.00 43.12 83 ARG A C 1
ATOM 652 O O . ARG A 1 83 ? -3.224 14.095 -3.094 1.00 43.12 83 ARG A O 1
ATOM 659 N N . GLN A 1 84 ? -1.045 14.320 -2.562 1.00 45.31 84 GLN A N 1
ATOM 660 C CA . GLN A 1 84 ? -1.261 15.018 -1.306 1.00 45.31 84 GLN A CA 1
ATOM 661 C C . GLN A 1 84 ? -2.039 16.289 -1.644 1.00 45.31 84 GLN A C 1
ATOM 663 O O . GLN A 1 84 ? -1.495 17.199 -2.268 1.00 45.31 84 GLN A O 1
ATOM 668 N N . ASN A 1 85 ? -3.323 16.331 -1.285 1.00 36.22 85 ASN A N 1
ATOM 669 C CA . ASN A 1 85 ? -4.002 17.603 -1.119 1.00 36.22 85 ASN A CA 1
ATOM 670 C C . ASN A 1 85 ? -3.221 18.318 -0.025 1.00 36.22 85 ASN A C 1
ATOM 672 O O . ASN A 1 85 ? -3.162 17.844 1.111 1.00 36.22 85 ASN A O 1
ATOM 676 N N . GLY A 1 86 ? -2.498 19.351 -0.451 1.00 39.69 86 GLY A N 1
ATOM 677 C CA . GLY A 1 86 ? -1.522 20.050 0.355 1.00 39.69 86 GLY A CA 1
ATOM 678 C C . GLY A 1 86 ? -2.134 20.531 1.655 1.00 39.69 86 GLY A C 1
ATOM 679 O O . GLY A 1 86 ? -3.111 21.264 1.635 1.00 39.69 86 GLY A O 1
ATOM 680 N N . PHE A 1 87 ? -1.514 20.126 2.752 1.00 30.59 87 PHE A N 1
ATOM 681 C CA . PHE A 1 87 ? -1.377 20.924 3.957 1.00 30.59 87 PHE A CA 1
ATOM 682 C C . PHE A 1 87 ? 0.006 20.584 4.514 1.00 30.59 87 PHE A C 1
ATOM 684 O O . PHE A 1 87 ? 0.246 19.469 4.986 1.00 30.59 87 PHE A O 1
ATOM 691 N N . ILE A 1 88 ? 0.926 21.527 4.301 1.00 37.59 88 ILE A N 1
ATOM 692 C CA . ILE A 1 88 ? 2.035 21.796 5.220 1.00 37.59 88 ILE A CA 1
ATOM 693 C C . ILE A 1 88 ? 1.415 22.554 6.392 1.00 37.59 88 ILE A C 1
ATOM 695 O O . ILE A 1 88 ? 0.551 23.417 6.103 1.00 37.59 88 ILE A O 1
#